Protein AF-K1S8H0-F1 (afdb_monomer_lite)

pLDDT: mean 82.77, std 13.44, range [41.44, 96.44]

Foldseek 3Di:
DPPDDVPDDQDADCPDPLVVVLVVPVVPPCNVLSVLLRSQVSVVVVDDDDPVSVVVNVVSVVVVVVVVVD

Secondary structure (DSSP, 8-state):
--SS-TT------TTSHHHHHHHH-TTSTTHHHHHHHHHHHHHHHHSPPPHHHHHHHHHHHHHHHHHHT-

Structure (mmCIF, N/CA/C/O backbone):
data_AF-K1S8H0-F1
#
_entry.id   AF-K1S8H0-F1
#
loop_
_atom_site.group_PDB
_atom_site.id
_atom_site.type_symbol
_atom_site.label_atom_id
_atom_site.label_alt_id
_atom_site.label_comp_id
_atom_site.label_asym_id
_atom_site.label_entity_id
_atom_site.label_seq_id
_atom_site.pdbx_PDB_ins_code
_atom_site.Cartn_x
_atom_site.Cartn_y
_atom_site.Cartn_z
_atom_site.occupancy
_atom_site.B_iso_or_equiv
_atom_site.auth_seq_id
_atom_site.auth_comp_id
_atom_site.auth_asym_id
_atom_site.auth_atom_id
_atom_site.pdbx_PDB_model_num
ATOM 1 N N . MET A 1 1 ? -13.723 -3.124 -9.784 1.00 41.44 1 MET A N 1
ATOM 2 C CA . MET A 1 1 ? -13.115 -4.062 -10.761 1.00 41.44 1 MET A CA 1
ATOM 3 C C . MET A 1 1 ? -12.289 -5.058 -9.961 1.00 41.44 1 MET A C 1
ATOM 5 O O . MET A 1 1 ? -11.685 -4.611 -8.996 1.00 41.44 1 MET A O 1
ATOM 9 N N . PRO A 1 2 ? -12.299 -6.368 -10.257 1.00 50.94 2 PRO A N 1
ATOM 10 C CA . PRO A 1 2 ? -11.502 -7.314 -9.484 1.00 50.94 2 PRO A CA 1
ATOM 11 C C . PRO A 1 2 ? -10.012 -6.996 -9.674 1.00 50.94 2 PRO A C 1
ATOM 13 O O . PRO A 1 2 ? -9.561 -6.759 -10.794 1.00 50.94 2 PRO A O 1
ATOM 16 N N . PHE A 1 3 ? -9.270 -6.932 -8.568 1.00 54.88 3 PHE A N 1
ATOM 17 C CA . PHE A 1 3 ? -7.838 -6.636 -8.538 1.00 54.88 3 PHE A CA 1
ATOM 18 C C . PHE A 1 3 ? -7.039 -7.833 -9.077 1.00 54.88 3 PHE A C 1
ATOM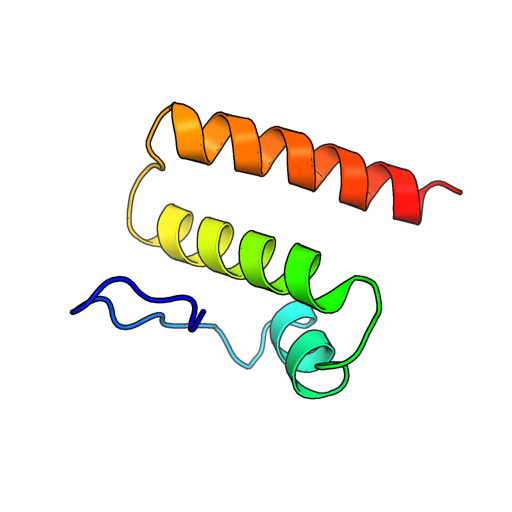 20 O O . PHE A 1 3 ? -6.551 -8.672 -8.326 1.00 54.88 3 PHE A O 1
ATOM 27 N N . GLY A 1 4 ? -6.952 -7.931 -10.400 1.00 51.72 4 GLY A N 1
ATOM 28 C CA . GLY A 1 4 ? -6.155 -8.919 -11.119 1.00 51.72 4 GLY A CA 1
ATOM 29 C C . GLY A 1 4 ? -6.303 -8.684 -12.616 1.00 51.72 4 GLY A C 1
ATOM 30 O O . GLY A 1 4 ? -7.393 -8.854 -13.158 1.00 51.72 4 GLY A O 1
ATOM 31 N N . GLY A 1 5 ? -5.231 -8.250 -13.284 1.00 50.47 5 GLY A N 1
ATOM 32 C CA . GLY A 1 5 ? -5.196 -8.257 -14.748 1.00 50.47 5 GLY A CA 1
ATOM 33 C C . GLY A 1 5 ? -5.411 -9.684 -15.254 1.00 50.47 5 GLY A C 1
ATOM 34 O O . GLY A 1 5 ? -5.023 -10.635 -14.573 1.00 50.47 5 GLY A O 1
ATOM 35 N N . GLU A 1 6 ? -6.061 -9.842 -16.410 1.00 45.62 6 GLU A N 1
ATOM 36 C CA . GLU A 1 6 ? -6.361 -11.154 -16.996 1.00 45.62 6 GLU A CA 1
ATOM 37 C C . GLU A 1 6 ? -5.093 -12.033 -17.039 1.00 45.62 6 GLU A C 1
ATOM 39 O O . GLU A 1 6 ? -4.192 -11.805 -17.843 1.00 45.62 6 GLU A O 1
ATOM 44 N N . GLY A 1 7 ? -5.013 -13.021 -16.137 1.00 57.22 7 GLY A N 1
ATOM 45 C CA . GLY A 1 7 ? -3.913 -13.991 -16.054 1.00 57.22 7 GLY A CA 1
ATOM 46 C C . GLY A 1 7 ? -2.966 -13.875 -14.849 1.00 57.22 7 GLY A C 1
ATOM 47 O O . GLY A 1 7 ? -2.096 -14.733 -14.708 1.00 57.22 7 GLY A O 1
ATOM 48 N N . GLU A 1 8 ? -3.112 -12.886 -13.961 1.00 58.16 8 GLU A N 1
ATOM 49 C CA . GLU A 1 8 ? -2.296 -12.795 -12.738 1.00 58.16 8 GLU A CA 1
ATOM 50 C C . GLU A 1 8 ? -2.986 -13.471 -11.535 1.00 58.16 8 GLU A C 1
ATOM 52 O O . GLU A 1 8 ? -4.041 -13.029 -11.078 1.00 58.16 8 GLU A O 1
ATOM 57 N N . THR A 1 9 ? -2.371 -14.519 -10.974 1.00 71.88 9 THR A N 1
ATOM 58 C CA . THR A 1 9 ? -2.782 -15.093 -9.681 1.00 71.88 9 THR A CA 1
ATOM 59 C C . THR A 1 9 ? -2.137 -14.300 -8.551 1.00 71.88 9 THR A C 1
ATOM 61 O O . THR A 1 9 ? -0.930 -14.399 -8.325 1.00 71.88 9 THR A O 1
ATOM 64 N N . LEU A 1 10 ? -2.937 -13.527 -7.818 1.00 69.31 10 LEU A N 1
ATOM 65 C CA . LEU A 1 10 ? -2.474 -12.825 -6.626 1.00 69.31 10 LEU A CA 1
ATOM 66 C C . LEU A 1 10 ? -2.364 -13.807 -5.453 1.00 69.31 10 LEU A C 1
ATOM 68 O O . LEU A 1 10 ? -3.373 -14.322 -4.971 1.00 69.31 10 LEU A O 1
ATOM 72 N N . ILE A 1 11 ? -1.143 -14.050 -4.975 1.00 74.94 11 ILE A N 1
ATOM 73 C CA . ILE A 1 11 ? -0.913 -14.833 -3.759 1.00 74.94 11 ILE A CA 1
ATOM 74 C C . ILE A 1 11 ? -0.776 -13.868 -2.586 1.00 74.94 11 ILE A C 1
ATOM 76 O O . ILE A 1 11 ? 0.181 -13.102 -2.497 1.00 74.94 11 ILE A O 1
ATOM 80 N N . LEU A 1 12 ? -1.741 -13.923 -1.671 1.00 72.50 12 LEU A N 1
ATOM 81 C CA . LEU A 1 12 ? -1.702 -13.190 -0.411 1.00 72.50 12 LEU A CA 1
ATOM 82 C C . LEU A 1 12 ? -1.358 -14.143 0.731 1.00 72.50 12 LEU A C 1
ATOM 84 O O . LEU A 1 12 ? -1.857 -15.267 0.804 1.00 72.50 12 LEU A O 1
ATOM 88 N N . ASN A 1 13 ? -0.529 -13.679 1.662 1.00 74.12 13 ASN A N 1
ATOM 89 C CA . ASN A 1 13 ? -0.288 -14.405 2.899 1.00 74.12 13 ASN A CA 1
ATOM 90 C C . ASN A 1 13 ? -1.497 -14.238 3.832 1.00 74.12 13 ASN A C 1
ATOM 92 O O . ASN A 1 13 ? -1.625 -13.211 4.494 1.00 74.12 13 ASN A O 1
ATOM 96 N N . ALA A 1 14 ? -2.352 -15.259 3.923 1.00 74.56 14 ALA A N 1
ATOM 97 C CA . ALA A 1 14 ? -3.529 -15.267 4.800 1.00 74.56 14 ALA A CA 1
ATOM 98 C C . ALA A 1 14 ? -3.200 -15.139 6.304 1.00 74.56 14 ALA A C 1
ATOM 100 O O . ALA A 1 14 ? -4.080 -14.832 7.105 1.00 74.56 14 ALA A O 1
ATOM 101 N N . ASN A 1 15 ? -1.938 -15.342 6.700 1.00 76.56 15 ASN A N 1
ATOM 102 C CA . ASN A 1 15 ? -1.477 -15.112 8.071 1.00 76.56 15 ASN A CA 1
ATOM 103 C C . ASN A 1 15 ? -1.052 -13.658 8.320 1.00 76.56 15 ASN A C 1
ATOM 105 O O . ASN A 1 15 ? -0.715 -13.306 9.448 1.00 76.56 15 ASN A O 1
ATOM 109 N N . HIS A 1 16 ? -1.004 -12.814 7.286 1.00 80.94 16 HIS A N 1
ATOM 110 C CA . HIS A 1 16 ? -0.643 -11.417 7.460 1.00 80.94 16 HIS A CA 1
ATOM 111 C C . HIS A 1 16 ? -1.815 -10.660 8.114 1.00 80.94 16 HIS A C 1
ATOM 113 O O . HIS A 1 16 ? -2.922 -10.703 7.572 1.00 80.94 16 HIS A O 1
ATOM 119 N N . PRO A 1 17 ? -1.600 -9.909 9.212 1.00 83.56 17 PRO A N 1
ATOM 120 C CA . PRO A 1 17 ? -2.683 -9.239 9.939 1.00 83.56 17 PRO A CA 1
ATOM 121 C C . PRO A 1 17 ? -3.560 -8.333 9.065 1.00 83.56 17 PRO A C 1
ATOM 123 O O . PRO A 1 17 ? -4.775 -8.314 9.216 1.00 83.56 17 PRO A O 1
ATOM 126 N N . LEU A 1 18 ? -2.966 -7.630 8.092 1.00 82.38 18 LEU A N 1
ATOM 127 C CA . LEU A 1 18 ? -3.731 -6.796 7.153 1.00 82.38 18 LEU A CA 1
ATOM 128 C C . LEU A 1 18 ? -4.604 -7.608 6.182 1.00 82.38 18 LEU A C 1
ATOM 130 O O . LEU A 1 18 ? -5.659 -7.125 5.786 1.00 82.38 18 LEU A O 1
ATOM 134 N N . VAL A 1 19 ? -4.190 -8.828 5.810 1.00 86.06 19 VAL A N 1
ATOM 135 C CA . VAL A 1 19 ? -4.996 -9.714 4.950 1.00 86.06 19 VAL A CA 1
ATOM 136 C C . VAL A 1 19 ? -6.204 -10.234 5.731 1.00 86.06 19 VAL A C 1
ATOM 138 O O . VAL A 1 19 ? -7.306 -10.261 5.201 1.00 86.06 19 VAL A O 1
ATOM 141 N N . GLN A 1 20 ? -6.025 -10.568 7.008 1.00 86.81 20 GLN A N 1
ATOM 142 C CA . GLN A 1 20 ? -7.134 -10.967 7.882 1.00 86.81 20 GLN A CA 1
ATOM 143 C C . GLN A 1 20 ? -8.107 -9.807 8.117 1.00 86.81 20 GLN A C 1
ATOM 145 O O . GLN A 1 20 ? -9.315 -9.950 7.933 1.00 86.81 20 GLN A O 1
ATOM 150 N N . TYR A 1 21 ? -7.570 -8.624 8.424 1.00 86.50 21 TYR A N 1
ATOM 151 C CA . TYR A 1 21 ? -8.370 -7.423 8.631 1.00 86.50 21 TYR A CA 1
ATOM 152 C C . TYR A 1 21 ? -9.265 -7.117 7.428 1.00 86.50 21 TYR A C 1
ATOM 154 O O . TYR A 1 21 ? -10.468 -6.926 7.594 1.00 86.50 21 TYR A O 1
ATOM 162 N N . ILE A 1 22 ? -8.705 -7.128 6.212 1.00 87.12 22 ILE A N 1
ATOM 163 C CA . ILE A 1 22 ? -9.472 -6.794 5.011 1.00 87.12 22 ILE A CA 1
ATOM 164 C C . 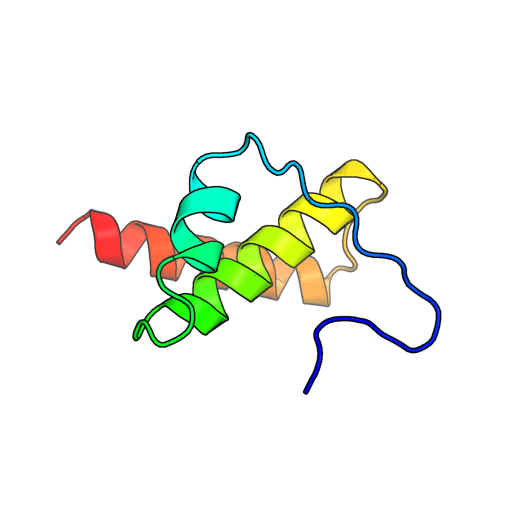ILE A 1 22 ? -10.501 -7.868 4.650 1.00 87.12 22 ILE A C 1
ATOM 166 O O . ILE A 1 22 ? -11.565 -7.540 4.135 1.00 87.12 22 ILE A O 1
ATOM 170 N N . THR A 1 23 ? -10.233 -9.142 4.963 1.00 85.25 23 THR A N 1
ATOM 171 C CA . THR A 1 23 ? -11.224 -10.207 4.756 1.00 85.25 23 THR A CA 1
ATOM 172 C C . THR A 1 23 ? -12.447 -10.059 5.653 1.00 85.25 23 THR A C 1
ATOM 174 O O . THR A 1 23 ? -13.534 -10.452 5.239 1.00 85.25 23 THR A O 1
ATOM 177 N N . G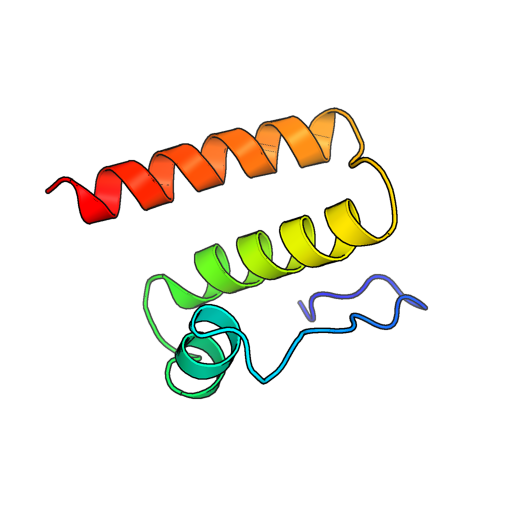LU A 1 24 ? -12.285 -9.468 6.838 1.00 86.31 24 GLU A N 1
ATOM 178 C CA . GLU A 1 24 ? -13.366 -9.211 7.796 1.00 86.31 24 GLU A CA 1
ATOM 179 C C . GLU A 1 24 ? -14.042 -7.844 7.582 1.00 86.31 24 GLU A C 1
ATOM 181 O O . GLU A 1 24 ? -15.209 -7.676 7.927 1.00 86.31 24 GLU A O 1
ATOM 186 N N . HIS A 1 25 ? -13.335 -6.879 6.984 1.00 86.75 25 HIS A N 1
ATOM 187 C CA . HIS A 1 25 ? -13.773 -5.488 6.812 1.00 86.75 25 HIS A CA 1
ATOM 188 C C . HIS A 1 25 ? -13.842 -5.088 5.331 1.00 86.75 25 HIS A C 1
ATOM 190 O O . HIS A 1 25 ? -13.337 -4.035 4.940 1.00 86.75 25 HIS A O 1
ATOM 196 N N . GLN A 1 26 ? -14.461 -5.930 4.498 1.00 78.75 26 GLN A N 1
ATOM 197 C CA . GLN A 1 26 ? -14.526 -5.724 3.042 1.00 78.75 26 GLN A CA 1
ATOM 198 C C . GLN A 1 26 ? -15.272 -4.441 2.638 1.00 78.75 26 GLN A C 1
ATOM 200 O O . GLN A 1 26 ? -14.913 -3.825 1.640 1.00 78.75 26 GLN A O 1
ATOM 205 N N . ASP A 1 27 ? -16.250 -4.013 3.441 1.00 80.81 27 ASP A N 1
ATOM 206 C CA . ASP A 1 27 ? -17.053 -2.801 3.208 1.00 80.81 27 ASP A CA 1
ATOM 207 C C . ASP A 1 27 ? -16.552 -1.582 4.009 1.00 80.81 27 ASP A C 1
ATOM 209 O O . ASP A 1 27 ? -17.250 -0.577 4.148 1.00 80.81 27 ASP A O 1
ATOM 213 N N . GLY A 1 28 ? -15.356 -1.672 4.600 1.00 82.69 28 GLY A N 1
ATOM 214 C CA . GLY A 1 28 ? -14.765 -0.575 5.361 1.00 82.69 28 GLY A CA 1
ATOM 215 C C . GLY A 1 28 ? -14.388 0.614 4.473 1.00 82.69 28 GLY A C 1
ATOM 216 O O . GLY A 1 28 ? -13.968 0.443 3.333 1.00 82.69 28 GLY A O 1
ATOM 217 N N . GLU A 1 29 ? -14.448 1.831 5.018 1.00 86.56 29 GLU A N 1
ATOM 218 C CA . GLU A 1 29 ? -14.096 3.067 4.291 1.00 86.56 29 GLU A CA 1
ATOM 219 C C . GLU A 1 29 ? -12.676 3.024 3.692 1.00 86.56 29 GLU A C 1
ATOM 221 O O . GLU A 1 29 ? -12.445 3.493 2.582 1.00 86.56 29 GLU A O 1
ATOM 226 N N . ASN A 1 30 ? -11.734 2.381 4.391 1.00 87.00 30 ASN A N 1
ATOM 227 C CA . ASN A 1 30 ? -10.344 2.226 3.949 1.00 87.00 30 ASN A CA 1
ATOM 228 C C . ASN A 1 30 ? -10.067 0.881 3.254 1.00 87.00 30 ASN A C 1
ATOM 230 O O . ASN A 1 30 ? -8.909 0.569 2.967 1.00 87.00 30 ASN A O 1
ATOM 234 N N . ALA A 1 31 ? -11.093 0.060 3.010 1.00 87.62 31 ALA A N 1
ATOM 235 C CA . ALA A 1 31 ? -10.926 -1.300 2.510 1.00 87.62 31 ALA A CA 1
ATOM 236 C C . ALA A 1 31 ? -10.233 -1.325 1.140 1.00 87.62 31 ALA A C 1
ATOM 238 O O . ALA A 1 31 ? -9.242 -2.029 0.947 1.00 87.62 31 ALA A O 1
ATOM 239 N N . GLU A 1 32 ? -10.695 -0.490 0.210 1.00 89.75 32 GLU A N 1
ATOM 240 C CA . GLU A 1 32 ? -10.106 -0.363 -1.125 1.00 89.75 32 GLU A CA 1
ATOM 241 C C . GLU A 1 32 ? -8.634 0.071 -1.056 1.00 89.75 32 GLU A C 1
ATOM 243 O O . GLU A 1 32 ? -7.765 -0.559 -1.659 1.00 89.75 32 GLU A O 1
ATOM 248 N N . MET A 1 33 ? -8.332 1.074 -0.228 1.00 91.06 33 MET A N 1
ATOM 249 C CA . MET A 1 33 ? -6.972 1.574 -0.021 1.00 91.06 33 MET A CA 1
ATOM 250 C C . MET A 1 33 ? -6.029 0.481 0.515 1.00 91.06 33 MET A C 1
ATOM 252 O O . MET A 1 33 ? -4.903 0.335 0.037 1.00 91.06 33 MET A O 1
ATOM 256 N N . ILE A 1 34 ? -6.485 -0.316 1.485 1.00 89.44 34 ILE A N 1
ATOM 257 C CA . ILE A 1 34 ? -5.704 -1.417 2.068 1.00 89.44 34 ILE A CA 1
ATOM 258 C C . ILE A 1 34 ? -5.543 -2.571 1.065 1.00 89.44 34 ILE A C 1
ATOM 260 O O . ILE A 1 34 ? -4.458 -3.148 0.975 1.00 89.44 34 ILE A O 1
ATOM 264 N N . CYS A 1 35 ? -6.577 -2.891 0.283 1.00 88.94 35 CYS A N 1
ATOM 265 C CA . CYS A 1 35 ? -6.513 -3.884 -0.794 1.00 88.94 35 CYS A CA 1
ATOM 266 C C . CYS A 1 35 ? -5.444 -3.528 -1.829 1.00 88.94 35 CYS A C 1
ATOM 268 O O . CYS A 1 35 ? -4.602 -4.364 -2.159 1.00 88.94 35 CYS A O 1
ATOM 270 N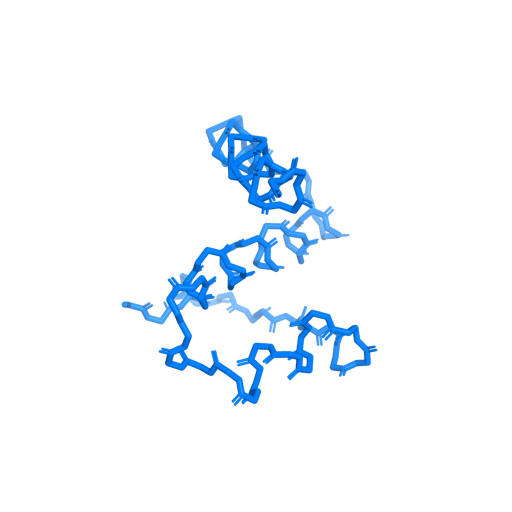 N . GLU A 1 36 ? -5.441 -2.285 -2.311 1.00 90.69 36 GLU A N 1
ATOM 271 C CA . GLU A 1 36 ? -4.431 -1.828 -3.262 1.00 90.69 36 GLU A CA 1
ATOM 272 C C . GLU A 1 36 ? -3.020 -1.870 -2.659 1.00 90.69 36 GLU A C 1
ATOM 274 O O . GLU A 1 36 ? -2.071 -2.294 -3.317 1.00 90.69 36 GLU A O 1
ATOM 279 N N . GLN A 1 37 ? -2.880 -1.499 -1.384 1.00 91.44 37 GLN A N 1
ATOM 280 C CA . GLN A 1 37 ? -1.607 -1.591 -0.671 1.00 91.44 37 GLN A CA 1
ATOM 281 C C . GLN A 1 37 ? -1.101 -3.040 -0.587 1.00 91.44 37 GLN A C 1
ATOM 283 O O . GLN A 1 37 ? 0.075 -3.305 -0.836 1.00 91.44 37 GLN A O 1
ATOM 288 N N . LEU A 1 38 ? -1.976 -3.993 -0.253 1.00 88.94 38 LEU A N 1
ATOM 289 C CA . LEU A 1 38 ? -1.642 -5.419 -0.197 1.00 88.94 38 LEU A CA 1
ATOM 290 C C . LEU A 1 38 ? -1.266 -5.978 -1.569 1.00 88.94 38 LEU A C 1
ATOM 292 O O . LEU A 1 38 ? -0.346 -6.791 -1.666 1.00 88.94 38 LEU A O 1
ATOM 296 N N . TYR A 1 39 ? -1.943 -5.525 -2.623 1.00 88.00 39 TYR A N 1
ATOM 297 C CA . TYR A 1 39 ? -1.616 -5.887 -3.996 1.00 88.00 39 TYR A CA 1
ATOM 298 C C . TYR A 1 39 ? -0.206 -5.430 -4.381 1.00 88.00 39 TYR A C 1
ATOM 300 O O . TYR A 1 39 ? 0.591 -6.232 -4.873 1.00 88.00 39 TYR A O 1
ATOM 308 N N . ASP A 1 40 ? 0.137 -4.175 -4.089 1.00 90.19 40 ASP A N 1
ATOM 309 C CA . ASP A 1 40 ? 1.470 -3.637 -4.362 1.00 90.19 40 ASP A CA 1
ATOM 310 C C . ASP A 1 40 ? 2.553 -4.360 -3.547 1.00 90.19 40 ASP A C 1
ATOM 312 O O . ASP A 1 40 ? 3.607 -4.697 -4.087 1.00 90.19 40 ASP A O 1
ATOM 316 N N . LEU A 1 41 ? 2.283 -4.686 -2.277 1.00 89.44 41 LEU A N 1
ATOM 317 C CA . LEU A 1 41 ? 3.189 -5.478 -1.435 1.00 89.44 41 LEU A CA 1
ATOM 318 C C . LEU A 1 41 ? 3.395 -6.903 -1.964 1.00 89.44 41 LEU A C 1
ATOM 320 O O . LEU A 1 41 ? 4.508 -7.428 -1.890 1.00 89.44 41 LEU A O 1
ATOM 324 N N . ALA A 1 42 ? 2.348 -7.543 -2.485 1.00 86.44 42 ALA A N 1
ATOM 325 C CA . ALA A 1 42 ? 2.460 -8.856 -3.112 1.00 86.44 42 ALA A CA 1
ATOM 326 C C . ALA A 1 42 ? 3.279 -8.773 -4.407 1.00 86.44 42 ALA A C 1
ATOM 328 O O . ALA A 1 42 ? 4.187 -9.576 -4.614 1.00 86.44 42 ALA A O 1
ATOM 329 N N . LYS A 1 43 ? 3.034 -7.758 -5.245 1.00 86.94 43 LYS A N 1
ATOM 330 C CA . LYS A 1 43 ? 3.829 -7.528 -6.456 1.00 86.94 43 LYS A CA 1
ATOM 331 C C . LYS A 1 43 ? 5.298 -7.278 -6.139 1.00 86.94 43 LYS A C 1
ATOM 333 O O . LYS A 1 43 ? 6.137 -7.942 -6.738 1.00 86.94 43 LYS A O 1
ATOM 338 N N . LEU A 1 44 ? 5.596 -6.431 -5.151 1.00 87.56 44 LEU A N 1
ATOM 339 C CA . LEU A 1 44 ? 6.959 -6.138 -4.691 1.00 87.56 44 LEU A CA 1
ATOM 340 C C . LEU A 1 44 ? 7.734 -7.381 -4.247 1.00 87.56 44 LEU A C 1
ATOM 342 O O . LEU A 1 44 ? 8.941 -7.451 -4.467 1.00 87.56 44 LEU A O 1
ATOM 346 N N . GLN A 1 45 ? 7.060 -8.360 -3.635 1.00 82.56 45 GLN A N 1
ATOM 347 C CA . GLN A 1 45 ? 7.691 -9.624 -3.236 1.00 82.56 45 GLN A CA 1
ATOM 348 C C . GLN A 1 45 ? 8.135 -10.471 -4.436 1.00 82.56 45 GLN A C 1
ATOM 350 O O . GLN A 1 45 ? 9.110 -11.211 -4.329 1.00 82.56 45 GLN A O 1
ATOM 355 N N . HIS A 1 46 ? 7.439 -10.368 -5.570 1.00 82.88 46 HIS A N 1
ATOM 356 C CA . HIS A 1 46 ? 7.752 -11.126 -6.781 1.00 82.88 46 HIS A CA 1
ATOM 357 C C . HIS A 1 46 ? 8.681 -10.367 -7.738 1.00 82.88 46 HIS A C 1
ATOM 359 O O . HIS A 1 46 ? 9.553 -10.980 -8.353 1.00 82.88 46 HIS A O 1
ATOM 365 N N . ALA A 1 47 ? 8.496 -9.053 -7.884 1.00 86.75 47 ALA A N 1
ATOM 366 C CA . ALA A 1 47 ? 9.276 -8.205 -8.777 1.00 86.75 47 ALA A CA 1
ATOM 367 C C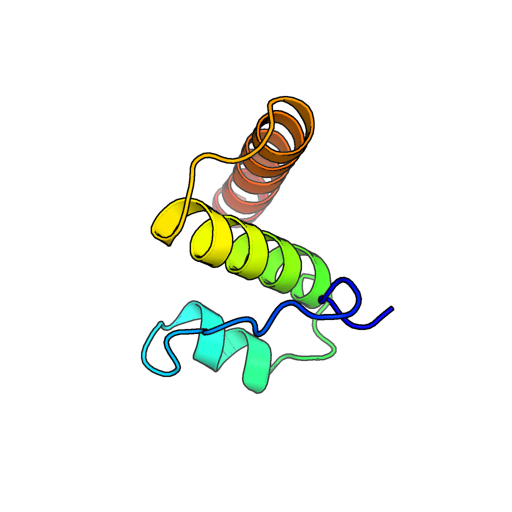 . ALA A 1 47 ? 9.205 -6.720 -8.366 1.00 86.75 47 ALA A C 1
ATOM 369 O O . ALA A 1 47 ? 8.230 -6.287 -7.751 1.00 86.75 47 ALA A O 1
ATOM 370 N N . PRO A 1 48 ? 10.194 -5.893 -8.753 1.00 90.50 48 PRO A N 1
ATOM 371 C CA . PRO A 1 48 ? 10.085 -4.446 -8.604 1.00 90.50 48 PRO A CA 1
ATOM 372 C C . PRO A 1 48 ? 8.829 -3.901 -9.299 1.00 90.50 48 PRO A C 1
ATOM 374 O O . PRO A 1 48 ? 8.515 -4.290 -10.426 1.00 90.50 48 PRO A O 1
ATOM 377 N N . LEU A 1 49 ? 8.133 -2.968 -8.646 1.00 91.12 49 LEU A N 1
ATOM 378 C CA . LEU A 1 49 ? 7.032 -2.236 -9.274 1.00 91.12 49 LEU A CA 1
ATOM 379 C C . LEU A 1 49 ? 7.550 -1.368 -10.426 1.00 91.12 49 LEU A C 1
ATOM 381 O O . LEU A 1 49 ? 8.696 -0.911 -10.420 1.00 91.12 49 LEU A O 1
ATOM 385 N N . SER A 1 50 ? 6.676 -1.081 -11.393 1.00 92.81 50 SER A N 1
ATOM 386 C CA . SER A 1 50 ? 6.940 -0.022 -12.369 1.00 92.81 50 SER A CA 1
ATOM 387 C C . SER A 1 50 ? 7.066 1.333 -11.665 1.00 92.81 50 SER A C 1
ATOM 389 O O . SER A 1 50 ? 6.561 1.511 -10.555 1.00 92.81 50 SER A O 1
ATOM 391 N N . ALA A 1 51 ? 7.710 2.306 -12.314 1.00 94.12 51 ALA A N 1
ATOM 392 C CA . ALA A 1 51 ? 7.870 3.648 -11.752 1.00 94.12 51 ALA A CA 1
ATOM 393 C C . ALA A 1 51 ? 6.520 4.256 -11.320 1.00 94.12 51 ALA A C 1
ATOM 395 O O . ALA A 1 51 ? 6.386 4.701 -10.183 1.00 94.12 51 ALA A O 1
ATOM 396 N N . ASP A 1 52 ? 5.499 4.166 -12.177 1.00 93.94 52 ASP A N 1
ATOM 397 C CA . ASP A 1 52 ? 4.161 4.694 -11.887 1.00 93.94 52 ASP A CA 1
ATOM 398 C C . ASP A 1 52 ? 3.479 3.974 -10.715 1.00 93.94 52 ASP A C 1
ATOM 400 O O . ASP A 1 52 ? 2.860 4.615 -9.863 1.00 93.94 52 ASP A O 1
ATOM 404 N N . ALA A 1 53 ? 3.590 2.642 -10.652 1.00 92.38 53 ALA A N 1
ATOM 405 C CA . ALA A 1 53 ? 3.023 1.861 -9.555 1.00 92.38 53 ALA A CA 1
ATOM 406 C C . ALA A 1 53 ? 3.747 2.154 -8.233 1.00 92.38 53 ALA A C 1
ATOM 408 O O . ALA A 1 53 ? 3.099 2.316 -7.205 1.00 92.38 53 ALA A O 1
ATOM 409 N N . MET A 1 54 ? 5.071 2.326 -8.268 1.00 94.50 54 MET A N 1
ATOM 410 C CA . MET A 1 54 ? 5.856 2.727 -7.102 1.00 94.50 54 MET A CA 1
ATOM 411 C C . MET A 1 54 ? 5.457 4.120 -6.599 1.00 94.50 54 MET A C 1
ATOM 413 O O . MET A 1 54 ? 5.283 4.310 -5.398 1.00 94.50 54 MET A O 1
ATOM 417 N N . THR A 1 55 ? 5.261 5.098 -7.490 1.00 96.31 55 THR A N 1
ATOM 418 C CA . THR A 1 55 ? 4.794 6.437 -7.096 1.00 96.31 55 THR A CA 1
ATOM 419 C C . THR A 1 55 ? 3.431 6.377 -6.406 1.00 96.31 55 THR A C 1
ATOM 421 O O . THR A 1 55 ? 3.255 6.998 -5.357 1.00 96.31 55 THR A O 1
ATOM 424 N N . LYS A 1 56 ? 2.483 5.598 -6.947 1.00 95.50 56 LYS A N 1
ATOM 425 C CA . LYS A 1 56 ? 1.162 5.396 -6.327 1.00 95.50 56 LYS A CA 1
ATOM 426 C C . LYS A 1 56 ? 1.263 4.688 -4.978 1.00 95.50 56 LYS A C 1
ATOM 428 O O . LYS A 1 56 ? 0.638 5.133 -4.021 1.00 95.50 56 LYS A O 1
ATOM 433 N N . PHE A 1 57 ? 2.089 3.649 -4.884 1.00 95.25 57 PHE A N 1
ATOM 434 C CA . PHE A 1 57 ? 2.340 2.917 -3.645 1.00 95.25 57 PHE A CA 1
ATOM 435 C C . PHE A 1 57 ? 2.890 3.827 -2.538 1.00 95.25 57 PHE A C 1
ATOM 437 O O . PHE A 1 57 ? 2.397 3.799 -1.411 1.00 95.25 57 PHE A O 1
ATOM 444 N N . VAL A 1 58 ? 3.880 4.672 -2.847 1.00 95.88 58 VAL A N 1
ATOM 445 C CA . VAL A 1 58 ? 4.458 5.613 -1.873 1.00 95.88 58 VAL A CA 1
ATOM 446 C C . VAL A 1 58 ? 3.429 6.653 -1.433 1.00 95.88 58 VAL A 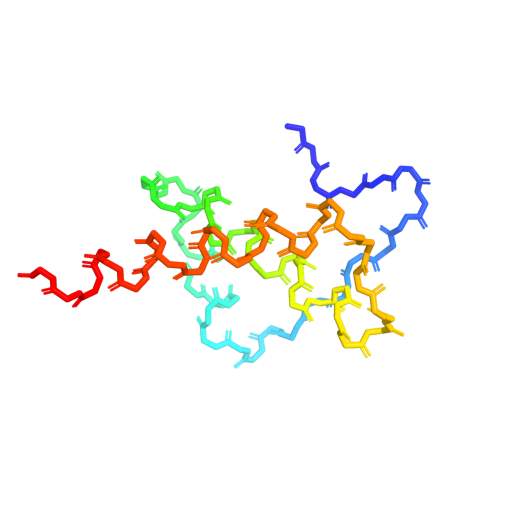C 1
ATOM 448 O O . VAL A 1 58 ? 3.301 6.906 -0.236 1.00 95.88 58 VAL A O 1
ATOM 451 N N . ALA A 1 59 ? 2.667 7.226 -2.370 1.00 96.44 59 ALA A N 1
ATOM 452 C CA . ALA A 1 59 ? 1.607 8.177 -2.041 1.00 96.44 59 ALA A CA 1
ATOM 453 C C . ALA A 1 59 ? 0.557 7.547 -1.111 1.00 96.44 59 ALA A C 1
ATOM 455 O O . ALA A 1 59 ? 0.294 8.083 -0.037 1.00 96.44 59 ALA A O 1
ATOM 456 N N . ARG A 1 60 ? 0.059 6.353 -1.457 1.00 95.25 60 ARG A N 1
ATOM 457 C CA . ARG A 1 60 ? -0.919 5.622 -0.643 1.00 95.25 60 ARG A CA 1
ATOM 458 C C . ARG A 1 60 ? -0.367 5.255 0.732 1.00 95.25 60 ARG A C 1
ATOM 460 O O . ARG A 1 60 ? -1.066 5.374 1.732 1.00 95.25 60 ARG A O 1
ATOM 467 N N . SER A 1 61 ? 0.905 4.861 0.800 1.00 94.31 61 SER A N 1
ATOM 468 C CA . SER A 1 61 ? 1.581 4.575 2.070 1.00 94.31 61 SER A CA 1
ATOM 469 C C . SER A 1 61 ? 1.609 5.808 2.976 1.00 94.31 61 SER A C 1
ATOM 471 O O . SER A 1 61 ? 1.363 5.688 4.175 1.00 94.31 61 SER A O 1
ATOM 473 N N . ASN A 1 62 ? 1.860 6.994 2.414 1.00 95.00 62 ASN A N 1
ATOM 474 C CA . ASN A 1 62 ? 1.825 8.247 3.167 1.00 95.00 62 ASN A CA 1
ATOM 475 C C . ASN A 1 62 ? 0.416 8.577 3.662 1.00 95.00 62 ASN A C 1
ATOM 477 O O . ASN A 1 62 ? 0.265 8.929 4.829 1.00 95.00 62 ASN A O 1
ATOM 481 N N . ASP A 1 63 ? -0.606 8.413 2.822 1.00 93.50 63 ASP A N 1
ATOM 482 C CA . ASP A 1 63 ? -1.999 8.652 3.214 1.00 93.50 63 ASP A CA 1
ATOM 483 C C . ASP A 1 63 ? -2.423 7.726 4.364 1.00 93.50 63 ASP A C 1
ATOM 485 O O . ASP A 1 63 ? -2.970 8.193 5.363 1.00 93.50 63 ASP A O 1
ATOM 489 N N . ILE A 1 64 ? -2.076 6.435 4.286 1.00 90.56 64 ILE A N 1
ATOM 490 C CA . ILE A 1 64 ? -2.317 5.462 5.363 1.00 90.56 64 ILE A CA 1
ATOM 491 C C . ILE A 1 64 ? -1.601 5.891 6.648 1.00 90.56 64 ILE A C 1
ATOM 493 O O . ILE A 1 64 ? -2.214 5.915 7.713 1.00 90.56 64 ILE A O 1
ATOM 497 N N . MET A 1 65 ? -0.317 6.258 6.574 1.00 92.81 65 MET A N 1
ATOM 498 C CA . MET A 1 65 ? 0.431 6.714 7.752 1.00 92.81 65 MET A CA 1
ATOM 499 C C . MET A 1 65 ? -0.207 7.959 8.379 1.00 92.81 65 MET A C 1
ATOM 501 O O . MET A 1 65 ? -0.346 8.020 9.597 1.00 92.81 65 MET A O 1
ATOM 505 N N . MET A 1 66 ? -0.672 8.904 7.561 1.00 93.12 66 MET A N 1
ATOM 506 C CA . MET A 1 66 ? -1.356 10.111 8.028 1.00 93.12 66 MET A CA 1
ATOM 507 C C . MET A 1 66 ? -2.704 9.826 8.703 1.00 93.12 66 MET A C 1
ATOM 509 O O . MET A 1 66 ? -3.128 10.616 9.546 1.00 93.12 66 MET A O 1
ATOM 513 N N . LEU A 1 67 ? -3.387 8.729 8.357 1.00 88.69 67 LEU A N 1
ATOM 514 C CA . LEU A 1 67 ? -4.598 8.282 9.057 1.00 88.69 67 LEU A CA 1
ATOM 515 C C . LEU A 1 67 ? -4.283 7.720 10.449 1.00 88.69 67 LEU A C 1
ATOM 517 O O . LEU A 1 67 ? -5.076 7.912 11.364 1.00 88.69 67 LEU A O 1
ATOM 521 N N . LEU A 1 68 ? -3.134 7.058 10.617 1.00 85.31 68 LEU A N 1
ATOM 522 C CA . LEU A 1 68 ? -2.718 6.453 11.890 1.00 85.31 68 LEU A CA 1
ATOM 523 C C . LEU A 1 68 ? -2.149 7.467 12.894 1.00 85.31 68 LEU A C 1
ATOM 525 O O . LEU A 1 68 ? -2.099 7.181 14.086 1.00 85.31 68 LEU A O 1
ATOM 529 N N . THR A 1 69 ? -1.673 8.622 12.422 1.00 88.69 69 THR A N 1
ATOM 530 C CA . THR A 1 69 ? -1.044 9.659 13.260 1.00 88.69 69 THR A CA 1
ATOM 531 C C . THR A 1 69 ? -1.997 10.775 13.696 1.00 88.69 69 THR A C 1
ATOM 533 O O . THR A 1 69 ? -1.534 11.803 14.193 1.00 88.69 69 THR A O 1
ATOM 536 N N . LYS A 1 70 ? -3.300 10.622 13.460 1.00 57.62 70 LYS A N 1
ATOM 537 C CA . LYS A 1 70 ? -4.344 11.524 13.966 1.00 57.62 70 LYS A CA 1
ATOM 538 C C . LYS A 1 70 ? -4.941 10.964 15.248 1.00 57.62 70 LYS A C 1
ATOM 540 O O . LYS A 1 70 ? -5.256 11.795 16.125 1.00 57.62 70 LYS A O 1
#

InterPro domains:
  IPR037196 HSP90, C-terminal domain [G3DSA:1.20.120.790] (2-66)
  IPR037196 HSP90, C-terminal domain [SSF110942] (9-65)

Organism: NCBI:txid408170

Radius of gyration: 12.43 Å; chains: 1; bounding box: 27×27×31 Å

Sequence (70 aa):
MPFGGEGETLILNANHPLVQYITEHQDGENAEMICEQLYDLAKLQHAPLSADAMTKFVARSNDIMMLLTK